Protein AF-A0A937PML8-F1 (afdb_monomer_lite)

pLDDT: mean 91.13, std 10.24, range [45.16, 97.31]

Foldseek 3Di:
DDDPVNVVVDDDADWAWDDWDDDPPDPDDIDTDTGRDDDD

Sequence (40 aa):
MATIEDFKKIELKVAEIKEVNEHPNADRLYVITVDLGGRT

Structure (mmCIF, N/CA/C/O backbone):
data_AF-A0A937PML8-F1
#
_entry.id   AF-A0A937PML8-F1
#
loop_
_atom_site.group_PDB
_atom_site.id
_atom_site.type_symbol
_atom_site.label_atom_id
_atom_site.label_alt_id
_atom_site.label_comp_id
_atom_site.label_asym_id
_atom_site.label_entity_id
_atom_site.label_seq_id
_atom_site.pdbx_PDB_ins_code
_atom_site.Cartn_x
_atom_site.Cartn_y
_atom_site.Cartn_z
_atom_site.occupancy
_atom_site.B_iso_or_equiv
_atom_site.auth_seq_id
_atom_site.auth_comp_id
_atom_site.auth_asym_id
_atom_site.auth_atom_id
_atom_site.pdbx_PDB_model_num
ATOM 1 N N . MET A 1 1 ? 1.753 8.101 22.077 1.00 82.81 1 MET A N 1
ATOM 2 C CA . MET A 1 1 ? 1.565 6.638 22.173 1.00 82.81 1 MET A CA 1
ATOM 3 C C . MET A 1 1 ? 0.330 6.316 21.347 1.00 82.81 1 MET A C 1
ATOM 5 O O . MET A 1 1 ? -0.673 6.981 21.563 1.00 82.81 1 MET A O 1
ATOM 9 N N . ALA A 1 2 ? 0.418 5.445 20.342 1.00 89.19 2 ALA A N 1
ATOM 10 C CA . ALA A 1 2 ? -0.739 5.138 19.494 1.00 89.19 2 ALA A CA 1
ATOM 11 C C . ALA A 1 2 ? -1.780 4.312 20.276 1.00 89.19 2 ALA A C 1
ATOM 13 O O . ALA A 1 2 ? -1.391 3.465 21.083 1.00 89.19 2 ALA A O 1
ATOM 14 N N . THR A 1 3 ? -3.076 4.563 20.059 1.00 97.19 3 THR A N 1
ATOM 15 C CA . THR A 1 3 ? -4.176 3.835 20.720 1.00 97.19 3 THR A CA 1
ATOM 16 C C . THR A 1 3 ? -4.819 2.793 19.796 1.00 97.19 3 THR A C 1
ATOM 18 O O . THR A 1 3 ? -4.634 2.823 18.580 1.00 97.19 3 THR A O 1
ATOM 21 N N . ILE A 1 4 ?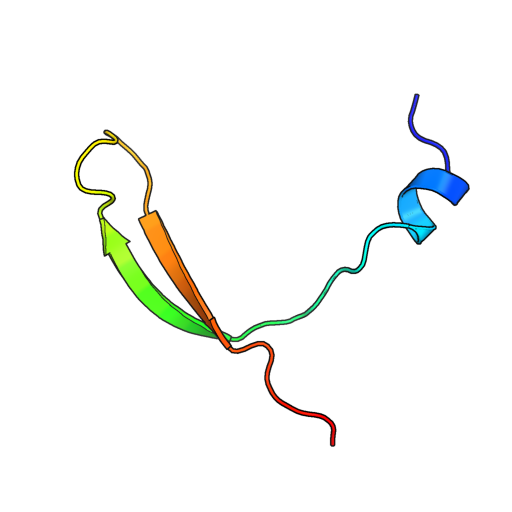 -5.626 1.882 20.356 1.00 96.44 4 ILE A N 1
ATOM 22 C CA . ILE A 1 4 ? -6.425 0.927 19.560 1.00 96.44 4 ILE A CA 1
ATOM 23 C C . ILE A 1 4 ? -7.400 1.666 18.633 1.00 96.44 4 ILE A C 1
ATOM 25 O O . ILE A 1 4 ? -7.641 1.227 17.511 1.00 96.44 4 ILE A O 1
ATOM 29 N N . GLU A 1 5 ? -7.937 2.804 19.075 1.00 96.38 5 GLU A N 1
ATOM 30 C CA . GLU A 1 5 ? -8.856 3.598 18.261 1.00 96.38 5 GLU A CA 1
ATOM 31 C C . GLU A 1 5 ? -8.147 4.248 17.068 1.00 96.38 5 GLU A C 1
ATOM 33 O O . GLU A 1 5 ? -8.738 4.399 16.004 1.00 96.38 5 GLU A O 1
ATOM 38 N N . ASP A 1 6 ? -6.859 4.567 17.204 1.00 96.38 6 ASP A N 1
ATOM 39 C CA . ASP A 1 6 ? -6.045 5.027 16.078 1.00 96.38 6 ASP A CA 1
ATOM 40 C C . ASP A 1 6 ? -5.746 3.895 15.093 1.00 96.38 6 ASP A C 1
ATOM 42 O O . ASP A 1 6 ? -5.774 4.119 13.886 1.00 96.38 6 ASP A O 1
ATOM 46 N N . PHE A 1 7 ? -5.535 2.670 15.585 1.00 95.38 7 PHE A N 1
ATOM 47 C CA . PHE A 1 7 ? -5.295 1.505 14.731 1.00 95.38 7 PHE A CA 1
ATOM 48 C C . PHE A 1 7 ? -6.513 1.151 13.867 1.00 95.38 7 PHE A C 1
ATOM 50 O O . PHE A 1 7 ? -6.363 0.882 12.679 1.00 95.38 7 PHE A O 1
ATOM 57 N N . LYS A 1 8 ? -7.729 1.223 14.425 1.00 95.88 8 LYS A N 1
ATOM 58 C CA . LYS A 1 8 ? -8.975 0.940 13.684 1.00 95.88 8 LYS A CA 1
ATOM 59 C C . LYS A 1 8 ? -9.225 1.873 12.496 1.00 95.88 8 LYS A C 1
ATOM 61 O O . LYS A 1 8 ? -9.979 1.511 11.600 1.00 95.88 8 LYS A O 1
ATOM 66 N N . LYS A 1 9 ? -8.636 3.074 12.494 1.00 96.38 9 LYS A N 1
ATOM 67 C CA . LYS A 1 9 ? -8.770 4.041 11.390 1.00 96.38 9 LYS A CA 1
ATOM 68 C C . LYS A 1 9 ? -7.963 3.630 10.153 1.00 96.38 9 LYS A C 1
ATOM 70 O O . LYS A 1 9 ? -8.184 4.193 9.086 1.00 96.38 9 LYS A O 1
ATOM 75 N N . ILE A 1 10 ? -7.017 2.699 10.294 1.00 96.12 10 ILE A N 1
ATOM 76 C CA . ILE A 1 10 ? -6.129 2.257 9.218 1.00 96.12 10 ILE A CA 1
ATOM 77 C C . ILE A 1 10 ? -6.740 1.037 8.529 1.00 96.12 10 ILE A C 1
ATOM 79 O O . ILE A 1 10 ? -7.089 0.052 9.177 1.00 96.12 10 ILE A O 1
ATOM 83 N N . GLU A 1 11 ? -6.817 1.079 7.202 1.00 92.88 11 GLU A N 1
ATOM 84 C CA . GLU A 1 11 ? -7.250 -0.055 6.389 1.00 92.88 11 GLU A CA 1
ATOM 85 C C . GLU A 1 11 ? -6.022 -0.785 5.823 1.00 92.88 11 GLU A C 1
ATOM 87 O O . GLU A 1 11 ? -5.316 -0.266 4.959 1.00 92.88 11 GLU A O 1
ATOM 92 N N . LEU A 1 12 ? -5.753 -1.993 6.322 1.00 93.94 12 LEU A N 1
ATOM 93 C CA . LEU A 1 12 ? -4.686 -2.859 5.814 1.00 93.94 12 LEU A CA 1
ATOM 94 C C . LEU A 1 12 ? -5.276 -3.848 4.804 1.00 93.94 12 LEU A C 1
ATOM 96 O O . LEU A 1 12 ? -6.228 -4.561 5.121 1.00 93.94 12 LEU A O 1
ATOM 100 N N . LYS A 1 13 ? -4.709 -3.897 3.594 1.00 92.38 13 LYS A N 1
ATOM 101 C CA . LYS A 1 13 ? -5.170 -4.758 2.493 1.00 92.38 13 LYS A CA 1
ATOM 102 C C . LYS A 1 13 ? -4.054 -5.651 1.977 1.00 92.38 13 LYS A C 1
ATOM 104 O O . LYS A 1 13 ? -2.885 -5.276 2.009 1.00 92.38 13 LYS A O 1
ATOM 109 N N . VAL A 1 14 ? -4.446 -6.810 1.460 1.00 93.75 14 VAL A N 1
ATOM 110 C CA . VAL A 1 14 ? -3.578 -7.674 0.655 1.00 9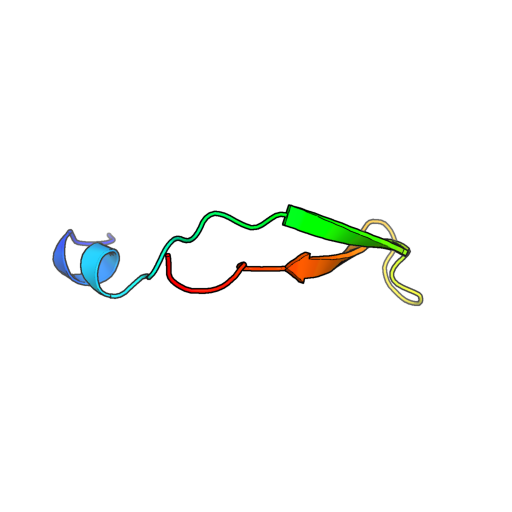3.75 14 VAL A CA 1
ATOM 111 C C . VAL A 1 14 ? -3.645 -7.200 -0.797 1.00 93.75 14 VAL A C 1
ATOM 113 O O . VAL A 1 14 ? -4.723 -6.856 -1.276 1.00 93.75 14 VAL A O 1
ATOM 116 N N . ALA A 1 15 ? -2.499 -7.162 -1.475 1.00 95.31 15 ALA A N 1
ATOM 117 C CA . ALA A 1 15 ? -2.377 -6.735 -2.866 1.00 95.31 15 ALA A CA 1
ATOM 118 C C . ALA A 1 15 ? -1.325 -7.579 -3.598 1.00 95.31 15 ALA A C 1
ATOM 120 O O . ALA A 1 15 ? -0.378 -8.066 -2.977 1.00 95.31 15 ALA A O 1
ATOM 121 N N . GLU A 1 16 ? -1.466 -7.709 -4.914 1.00 95.62 16 GLU A N 1
ATOM 122 C CA . GLU A 1 16 ? -0.485 -8.347 -5.793 1.00 95.62 16 GLU A CA 1
ATOM 123 C C . GLU A 1 16 ? 0.387 -7.286 -6.476 1.00 95.62 16 GLU A C 1
ATOM 125 O O . GLU A 1 16 ? -0.125 -6.298 -6.998 1.00 95.62 16 GLU A O 1
ATOM 130 N N . ILE A 1 17 ? 1.706 -7.478 -6.512 1.00 96.81 17 ILE A N 1
ATOM 131 C CA . ILE A 1 17 ? 2.615 -6.583 -7.240 1.00 96.81 17 ILE A CA 1
ATOM 132 C C . ILE A 1 17 ? 2.524 -6.889 -8.737 1.00 96.81 17 ILE A C 1
ATOM 134 O O . ILE A 1 17 ? 2.777 -8.018 -9.148 1.00 96.81 17 ILE A O 1
ATOM 138 N N . LYS A 1 18 ? 2.201 -5.880 -9.551 1.00 97.31 18 LYS A N 1
ATOM 139 C CA . LYS A 1 18 ? 2.115 -6.007 -11.014 1.00 97.31 18 LYS A CA 1
ATOM 140 C C . LYS A 1 18 ? 3.347 -5.463 -11.730 1.00 97.31 18 LYS A C 1
ATOM 142 O O . LYS A 1 18 ? 3.727 -6.006 -12.761 1.00 97.31 18 LYS A O 1
ATOM 147 N N . GLU A 1 19 ? 3.987 -4.430 -11.184 1.00 97.06 19 GLU A N 1
ATOM 148 C CA . GLU A 1 19 ? 5.159 -3.800 -11.797 1.00 97.06 19 GLU A CA 1
ATOM 149 C C . GLU A 1 19 ? 6.080 -3.189 -10.737 1.00 97.06 19 GLU A C 1
ATOM 151 O O . GLU A 1 19 ? 5.614 -2.719 -9.695 1.00 97.06 19 GLU A O 1
ATOM 156 N N . VAL A 1 20 ? 7.387 -3.191 -11.010 1.00 97.12 20 VAL A N 1
ATOM 157 C CA . VAL A 1 20 ? 8.423 -2.594 -10.162 1.00 97.12 20 VAL A CA 1
ATOM 158 C C . VAL A 1 20 ? 9.408 -1.844 -11.049 1.00 97.12 20 VAL A C 1
ATOM 160 O O . VAL A 1 20 ? 10.020 -2.442 -11.929 1.00 97.12 20 VAL A O 1
ATOM 163 N N . ASN A 1 21 ? 9.595 -0.555 -10.776 1.00 95.44 21 ASN A N 1
ATOM 164 C CA . ASN A 1 21 ? 10.570 0.292 -11.457 1.00 95.44 21 ASN A CA 1
ATOM 165 C C . ASN A 1 21 ? 11.498 0.964 -10.449 1.00 95.44 21 ASN A C 1
ATOM 167 O O . ASN A 1 21 ? 11.082 1.296 -9.337 1.00 95.44 21 ASN A O 1
ATOM 171 N N . GLU A 1 22 ? 12.743 1.218 -10.843 1.00 95.38 22 GLU A N 1
ATOM 172 C CA . GLU A 1 22 ? 13.636 2.081 -10.070 1.00 95.38 22 GLU A CA 1
ATOM 173 C C . GLU A 1 22 ? 13.099 3.515 -10.055 1.00 95.38 22 GLU A C 1
ATOM 175 O O . GLU A 1 22 ? 12.613 4.032 -11.065 1.00 95.38 22 GLU A O 1
ATOM 180 N N . HIS A 1 23 ? 13.159 4.170 -8.896 1.00 93.25 23 HIS A N 1
ATOM 181 C CA . HIS A 1 23 ? 12.731 5.556 -8.805 1.00 93.25 23 HIS A CA 1
ATOM 182 C C . HIS A 1 23 ? 13.772 6.463 -9.488 1.00 93.25 23 HIS A C 1
ATOM 184 O O . HIS A 1 23 ? 14.920 6.503 -9.046 1.00 93.25 23 HIS A O 1
ATOM 190 N N . PRO A 1 24 ? 13.390 7.268 -10.497 1.00 88.94 24 PRO A N 1
ATOM 191 C CA . PRO A 1 24 ? 14.343 7.977 -11.360 1.00 88.94 24 PRO A 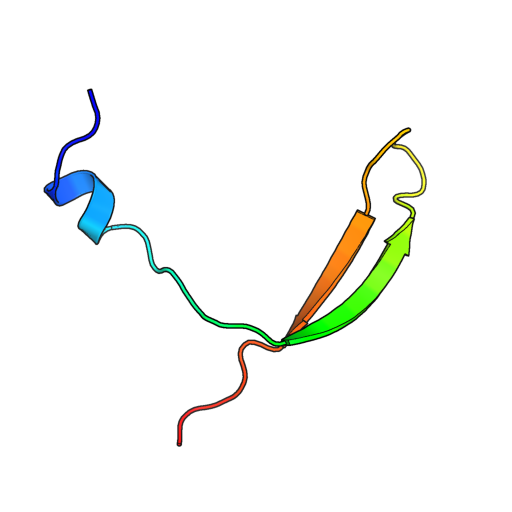CA 1
ATOM 192 C C . PRO A 1 24 ? 15.233 8.992 -10.628 1.00 88.94 24 PRO A C 1
ATOM 194 O O . PRO A 1 24 ? 16.271 9.382 -11.145 1.00 88.94 24 PRO A O 1
ATOM 197 N N . ASN A 1 25 ? 14.825 9.432 -9.433 1.00 89.81 25 ASN A N 1
ATOM 198 C CA . ASN A 1 25 ? 15.511 10.466 -8.653 1.00 89.81 25 ASN A CA 1
ATOM 199 C C . ASN A 1 25 ? 15.737 10.074 -7.182 1.00 89.81 25 ASN A C 1
ATOM 201 O O . ASN A 1 25 ? 15.736 10.945 -6.314 1.00 89.81 25 ASN A O 1
ATOM 205 N N . ALA A 1 26 ? 15.820 8.780 -6.860 1.00 88.69 26 ALA A N 1
ATOM 206 C CA . ALA A 1 26 ? 16.099 8.356 -5.489 1.00 88.69 26 ALA A CA 1
ATOM 207 C C . ALA A 1 26 ? 17.049 7.162 -5.456 1.00 88.69 26 ALA A C 1
ATOM 209 O O . ALA A 1 26 ? 16.820 6.167 -6.132 1.00 88.69 26 ALA A O 1
ATOM 210 N N . ASP A 1 27 ? 18.072 7.246 -4.607 1.00 81.31 27 ASP A N 1
ATOM 211 C CA . ASP A 1 27 ? 19.189 6.297 -4.606 1.00 81.31 27 ASP A CA 1
ATOM 212 C C . ASP A 1 27 ? 18.776 4.846 -4.306 1.00 81.31 27 ASP A C 1
ATOM 214 O O . ASP A 1 27 ? 19.473 3.912 -4.696 1.00 81.31 27 ASP A O 1
ATOM 218 N N . ARG A 1 28 ? 17.680 4.638 -3.555 1.00 88.38 28 ARG A N 1
ATOM 219 C CA . ARG A 1 28 ? 17.256 3.318 -3.048 1.00 88.38 28 ARG A CA 1
ATOM 220 C C . ARG A 1 28 ? 15.743 3.183 -2.879 1.00 88.38 28 ARG A C 1
ATOM 222 O O . ARG A 1 28 ? 15.280 2.691 -1.850 1.00 88.38 28 ARG A O 1
ATOM 229 N N . LEU A 1 29 ? 14.968 3.650 -3.854 1.00 94.94 29 LEU A N 1
ATOM 230 C CA . LEU A 1 29 ? 13.512 3.491 -3.842 1.00 94.94 29 LEU A CA 1
ATOM 231 C C . LEU A 1 29 ? 13.019 2.812 -5.118 1.00 94.94 29 LEU A C 1
ATOM 233 O O . LEU A 1 29 ? 13.571 3.014 -6.197 1.00 94.94 29 LEU A O 1
ATOM 237 N N . TYR A 1 30 ? 11.929 2.062 -4.974 1.00 95.50 30 TYR A N 1
ATOM 238 C CA . TYR A 1 30 ? 11.167 1.517 -6.088 1.00 95.50 30 TYR A CA 1
ATOM 239 C C . TYR A 1 30 ? 9.807 2.198 -6.182 1.00 95.50 30 TYR A C 1
ATOM 241 O O . TYR A 1 30 ? 9.167 2.478 -5.166 1.00 95.50 30 TYR A O 1
ATOM 249 N N . VAL A 1 31 ? 9.347 2.410 -7.410 1.00 95.38 31 VAL A N 1
ATOM 250 C CA . VAL A 1 31 ? 7.948 2.709 -7.710 1.00 95.38 31 VAL A CA 1
ATOM 251 C C . VAL A 1 31 ? 7.269 1.384 -8.030 1.00 95.38 31 VAL A C 1
ATOM 253 O O . VAL A 1 31 ? 7.626 0.724 -9.005 1.00 95.38 31 VAL A O 1
ATOM 256 N N . ILE A 1 32 ? 6.325 0.978 -7.179 1.00 96.56 32 ILE A N 1
ATOM 257 C CA . ILE A 1 32 ? 5.634 -0.310 -7.281 1.00 96.56 32 ILE A CA 1
ATOM 258 C C . ILE A 1 32 ? 4.166 -0.065 -7.609 1.00 96.56 32 ILE A C 1
ATOM 260 O O . ILE A 1 32 ? 3.475 0.655 -6.886 1.00 96.56 32 ILE A O 1
ATOM 264 N N . THR A 1 33 ? 3.679 -0.705 -8.667 1.00 95.81 33 THR A N 1
ATOM 265 C CA . THR A 1 33 ? 2.251 -0.758 -8.984 1.00 95.81 33 THR A CA 1
ATOM 266 C C . THR A 1 33 ? 1.676 -2.048 -8.424 1.00 95.81 33 THR A C 1
ATOM 268 O O . THR A 1 33 ? 2.169 -3.139 -8.720 1.00 95.81 33 THR A O 1
ATOM 271 N N . VAL A 1 34 ? 0.631 -1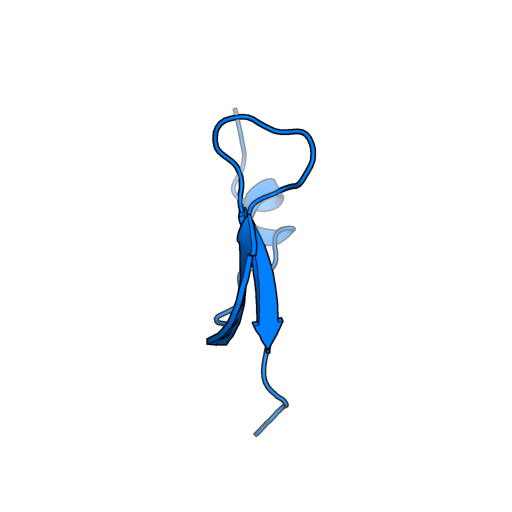.926 -7.605 1.00 95.88 34 VAL A N 1
ATOM 272 C CA . VAL A 1 34 ? -0.054 -3.064 -6.987 1.00 95.88 34 VAL A CA 1
ATOM 273 C C . VAL A 1 34 ? -1.514 -3.116 -7.409 1.00 95.88 34 VAL A C 1
ATOM 275 O O . VAL A 1 34 ? -2.158 -2.084 -7.590 1.00 95.88 34 VAL A O 1
ATOM 278 N N . ASP A 1 35 ? -2.030 -4.329 -7.533 1.00 94.62 35 ASP A N 1
ATOM 279 C CA . ASP A 1 35 ? -3.438 -4.622 -7.737 1.00 94.62 35 ASP A CA 1
ATOM 280 C C . ASP A 1 35 ? -4.047 -5.090 -6.413 1.00 94.62 35 ASP A C 1
ATOM 282 O O . ASP A 1 35 ? -3.616 -6.083 -5.826 1.00 94.62 35 ASP A O 1
ATOM 286 N N . LEU A 1 36 ? -5.045 -4.356 -5.925 1.00 92.75 36 LEU A N 1
ATOM 287 C CA . LEU A 1 36 ? -5.790 -4.696 -4.708 1.00 92.75 36 LEU A CA 1
ATOM 288 C C . LEU A 1 36 ? -6.853 -5.779 -4.956 1.00 92.75 36 LEU A C 1
ATOM 290 O O . LEU A 1 36 ? -7.554 -6.176 -4.025 1.00 92.75 36 LEU A O 1
ATOM 294 N N . GLY A 1 37 ? -6.989 -6.236 -6.202 1.00 86.75 37 GLY A N 1
ATOM 295 C CA . GLY A 1 37 ? -8.049 -7.125 -6.639 1.00 86.75 37 GLY A CA 1
ATOM 296 C C . GLY A 1 37 ? -9.421 -6.444 -6.664 1.0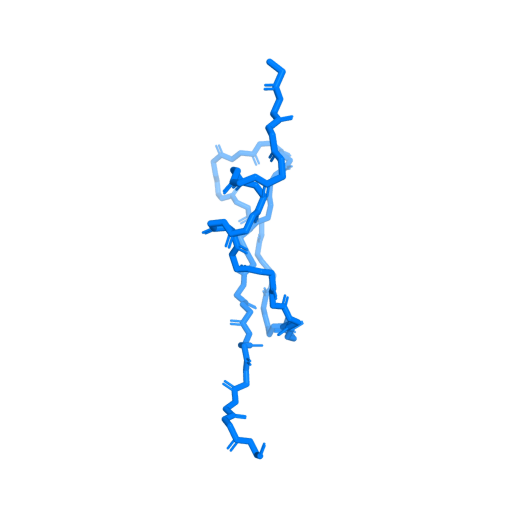0 86.75 37 GLY A C 1
ATOM 297 O O . GLY A 1 37 ? -9.568 -5.226 -6.532 1.00 86.75 37 GLY A O 1
ATOM 298 N N . GLY A 1 38 ? -10.456 -7.267 -6.832 1.00 78.44 38 GLY A N 1
ATOM 299 C CA . GLY A 1 38 ? -11.867 -6.886 -6.767 1.00 78.44 38 GLY A CA 1
ATOM 300 C C . GLY A 1 38 ? -12.649 -7.812 -5.831 1.00 78.44 38 GLY A C 1
ATOM 301 O O . GLY A 1 38 ? -12.175 -8.891 -5.486 1.00 78.44 38 GLY A O 1
ATOM 302 N N . ARG A 1 39 ? -13.843 -7.382 -5.397 1.00 57.69 39 ARG A N 1
ATOM 303 C CA . ARG A 1 39 ? -14.714 -8.148 -4.485 1.00 57.69 39 ARG A CA 1
ATOM 304 C C . ARG A 1 39 ? -15.142 -9.477 -5.132 1.00 57.69 39 ARG A C 1
ATOM 306 O O . ARG A 1 39 ? -15.846 -9.443 -6.140 1.00 57.69 39 ARG A O 1
ATOM 313 N N . THR A 1 40 ? -14.783 -10.602 -4.520 1.00 45.16 40 THR A N 1
ATOM 314 C CA . THR A 1 40 ? -15.524 -11.877 -4.608 1.00 45.16 40 THR A CA 1
ATOM 315 C C . THR A 1 40 ? -16.265 -12.120 -3.312 1.00 45.16 40 THR A C 1
ATOM 317 O O . THR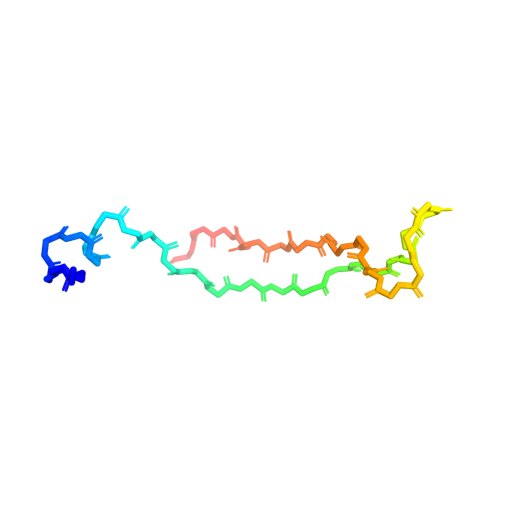 A 1 40 ? -15.664 -11.823 -2.254 1.00 45.16 40 THR A O 1
#

Radius of gyration: 15.17 Å; chains: 1; bounding box: 35×22×34 Å

Secondary structure (DSSP, 8-state):
---HHHHHT------EEEEEEE-TT-TT-EEEEEE-----